Protein AF-A0A967VV88-F1 (afdb_monomer)

Solvent-accessible surface area (backbone atoms only — not comparable to full-atom values): 3799 Å² total; per-residue (Å²): 131,83,77,80,72,83,64,55,62,86,80,40,54,23,73,49,90,92,47,83,51,70,43,53,72,84,51,86,64,60,47,36,76,81,52,42,55,60,50,49,55,59,54,60,75,71,55,82,80,78,78,80,78,78,83,127

Foldseek 3Di:
DDDPDPQQDDFLFQPDPPGRDGDDSPPPDSHDPVVVVVVVVVVVVPDPPPPVPPDD

Mean predicted aligned error: 12.27 Å

Struct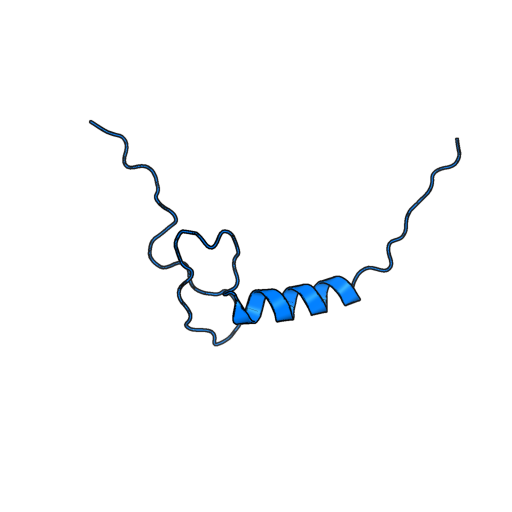ure (mmCIF, N/CA/C/O backbone):
data_AF-A0A967VV88-F1
#
_entry.id   AF-A0A967VV88-F1
#
loop_
_atom_site.group_PDB
_atom_site.id
_atom_site.type_symbol
_atom_site.label_atom_id
_atom_site.label_alt_id
_atom_site.label_comp_id
_atom_site.label_asym_id
_atom_site.label_entity_id
_atom_site.label_seq_id
_atom_site.pdbx_PDB_ins_code
_atom_site.Cartn_x
_atom_site.Cartn_y
_atom_site.Cartn_z
_atom_site.occupancy
_atom_site.B_iso_or_equiv
_atom_site.auth_seq_id
_atom_site.auth_comp_id
_atom_site.auth_asym_id
_atom_site.auth_atom_id
_atom_site.pdbx_PDB_model_num
ATOM 1 N N . MET A 1 1 ? 32.305 6.335 -11.436 1.00 41.16 1 MET A N 1
ATOM 2 C CA . MET A 1 1 ? 31.167 5.386 -11.45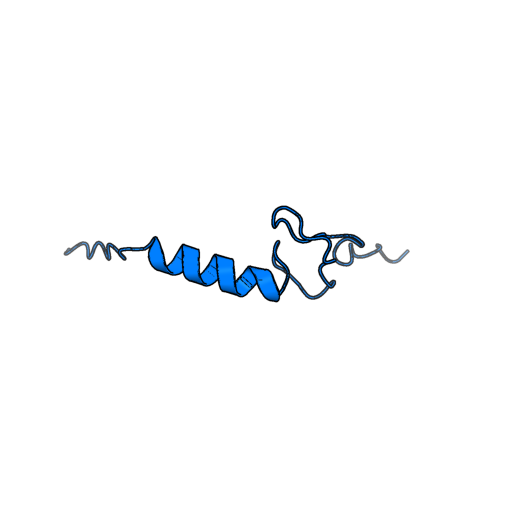8 1.00 41.16 1 MET A CA 1
ATOM 3 C C . MET A 1 1 ? 30.022 5.995 -10.661 1.00 41.16 1 MET A C 1
ATOM 5 O O . MET A 1 1 ? 30.154 6.148 -9.453 1.00 41.16 1 MET A O 1
ATOM 9 N N . ALA A 1 2 ? 28.950 6.438 -11.321 1.00 55.56 2 ALA A N 1
ATOM 10 C CA . ALA A 1 2 ? 27.802 7.030 -10.636 1.00 55.56 2 ALA A CA 1
ATOM 11 C C . ALA A 1 2 ? 27.108 5.955 -9.779 1.00 55.56 2 ALA A C 1
ATOM 13 O O . ALA A 1 2 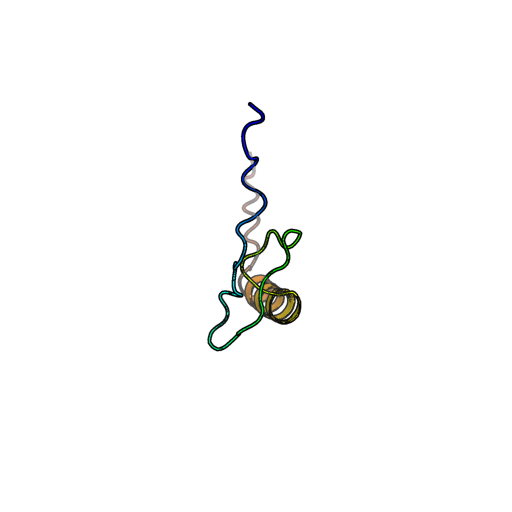? 26.696 4.918 -10.301 1.00 55.56 2 ALA A O 1
ATOM 14 N N . LYS A 1 3 ? 27.017 6.172 -8.459 1.00 60.50 3 LYS A N 1
ATOM 15 C CA . LYS A 1 3 ? 26.242 5.307 -7.558 1.00 60.50 3 LYS A CA 1
ATOM 16 C C . LYS A 1 3 ? 24.809 5.265 -8.087 1.00 60.50 3 LYS A C 1
ATOM 18 O O . LYS A 1 3 ? 24.165 6.309 -8.146 1.00 60.50 3 LYS A O 1
ATOM 23 N N . LYS A 1 4 ? 24.321 4.080 -8.475 1.00 61.03 4 LYS A N 1
ATOM 24 C CA . LYS A 1 4 ? 22.906 3.862 -8.803 1.00 61.03 4 LYS A CA 1
ATOM 25 C C . LYS A 1 4 ? 22.093 4.284 -7.580 1.00 61.03 4 LYS A C 1
ATOM 27 O O . LYS A 1 4 ? 22.044 3.560 -6.586 1.00 61.03 4 LYS A O 1
ATOM 32 N N . LEU A 1 5 ? 21.529 5.489 -7.628 1.00 59.72 5 LEU A N 1
ATOM 33 C CA . LEU A 1 5 ? 20.526 5.939 -6.674 1.00 59.72 5 LEU A CA 1
ATOM 34 C C . LEU A 1 5 ? 19.452 4.852 -6.658 1.00 59.72 5 LEU A C 1
ATOM 36 O O . LEU A 1 5 ? 18.982 4.454 -7.722 1.00 59.72 5 LEU A O 1
ATOM 40 N N . LYS A 1 6 ? 19.121 4.321 -5.474 1.00 55.81 6 LYS A N 1
ATOM 41 C CA . LYS A 1 6 ? 17.981 3.417 -5.287 1.00 55.81 6 LYS A CA 1
ATOM 42 C C . LYS A 1 6 ? 16.717 4.204 -5.637 1.00 55.81 6 LYS A C 1
ATOM 44 O O . LYS A 1 6 ? 16.061 4.758 -4.761 1.00 55.81 6 LYS A O 1
ATOM 49 N N . THR A 1 7 ? 16.421 4.322 -6.925 1.00 56.06 7 THR A N 1
ATOM 50 C CA . THR A 1 7 ? 15.138 4.790 -7.425 1.00 56.06 7 THR A CA 1
ATOM 51 C C . THR A 1 7 ? 14.102 3.857 -6.829 1.00 56.06 7 THR A C 1
ATOM 53 O O . THR A 1 7 ? 14.242 2.641 -6.958 1.00 56.06 7 THR A O 1
ATOM 56 N N . SER A 1 8 ? 13.170 4.450 -6.078 1.00 55.19 8 SER A N 1
ATOM 57 C CA . SER A 1 8 ? 12.009 3.833 -5.430 1.00 55.19 8 SER A CA 1
ATOM 58 C C . SER A 1 8 ? 11.691 2.469 -6.044 1.00 55.19 8 SER A C 1
ATOM 60 O O . SER A 1 8 ? 11.388 2.410 -7.231 1.00 55.19 8 SER A O 1
ATOM 62 N N . ALA A 1 9 ? 11.885 1.398 -5.265 1.00 59.84 9 ALA A N 1
ATOM 63 C CA . ALA A 1 9 ? 11.913 0.016 -5.736 1.00 59.84 9 ALA A CA 1
ATOM 64 C C . ALA A 1 9 ? 10.874 -0.249 -6.839 1.00 59.84 9 ALA A C 1
ATOM 66 O O . ALA A 1 9 ? 9.670 -0.130 -6.594 1.00 59.84 9 ALA A O 1
ATOM 67 N N . ASN A 1 10 ? 11.357 -0.604 -8.036 1.00 59.28 10 ASN A N 1
ATOM 68 C CA . ASN A 1 10 ? 10.522 -1.219 -9.063 1.00 59.28 10 ASN A CA 1
ATOM 69 C C . ASN A 1 10 ? 9.757 -2.367 -8.379 1.00 59.28 10 ASN A C 1
ATOM 71 O O . ASN A 1 10 ? 10.365 -3.130 -7.631 1.00 59.28 10 ASN A O 1
ATOM 75 N N . ASP A 1 11 ? 8.433 -2.413 -8.552 1.00 70.25 11 ASP A N 1
ATOM 76 C CA . ASP A 1 11 ? 7.526 -3.441 -8.009 1.00 70.25 11 ASP A CA 1
ATOM 77 C C . ASP A 1 11 ? 6.969 -3.258 -6.585 1.00 70.25 11 ASP A C 1
ATOM 79 O O . ASP A 1 11 ? 6.445 -4.213 -6.000 1.00 70.25 11 ASP A O 1
ATOM 83 N N . ARG A 1 12 ? 6.957 -2.044 -6.011 1.00 83.06 12 ARG A N 1
ATOM 84 C CA . ARG A 1 12 ? 6.140 -1.820 -4.799 1.00 83.06 12 ARG A CA 1
ATOM 85 C C . ARG A 1 12 ? 4.666 -2.067 -5.121 1.00 83.06 12 ARG A C 1
ATOM 87 O O . ARG A 1 12 ? 4.087 -1.365 -5.937 1.00 83.06 12 ARG A O 1
ATOM 94 N N . LYS A 1 13 ? 4.041 -3.044 -4.465 1.00 89.31 13 LYS A N 1
ATOM 95 C CA . LYS A 1 13 ? 2.605 -3.341 -4.596 1.00 89.31 13 LYS A CA 1
ATOM 96 C C . LYS A 1 13 ? 1.826 -2.715 -3.450 1.00 89.31 13 LYS A C 1
ATOM 98 O O . LYS A 1 13 ? 2.353 -2.536 -2.352 1.00 89.31 13 LYS A O 1
ATOM 103 N N . CYS A 1 14 ? 0.569 -2.380 -3.713 1.00 90.62 14 CYS A N 1
ATOM 104 C CA . CYS A 1 14 ? -0.351 -1.938 -2.677 1.00 90.62 14 CYS A CA 1
ATOM 105 C C . CYS A 1 14 ? -0.488 -3.020 -1.597 1.00 90.62 14 CYS A C 1
ATOM 107 O O . CYS A 1 14 ? -0.813 -4.161 -1.904 1.00 90.62 14 CYS A O 1
ATOM 109 N N . ALA A 1 15 ? -0.297 -2.648 -0.332 1.00 89.12 15 ALA A N 1
ATOM 110 C CA . ALA A 1 15 ? -0.402 -3.556 0.811 1.00 89.12 15 ALA A CA 1
ATOM 111 C C . ALA A 1 15 ? -1.853 -3.952 1.160 1.00 89.12 15 ALA A C 1
ATOM 113 O O . ALA A 1 15 ? -2.088 -4.684 2.117 1.00 89.12 15 ALA A O 1
ATOM 114 N N . PHE A 1 16 ? -2.844 -3.451 0.419 1.00 90.12 16 PHE A 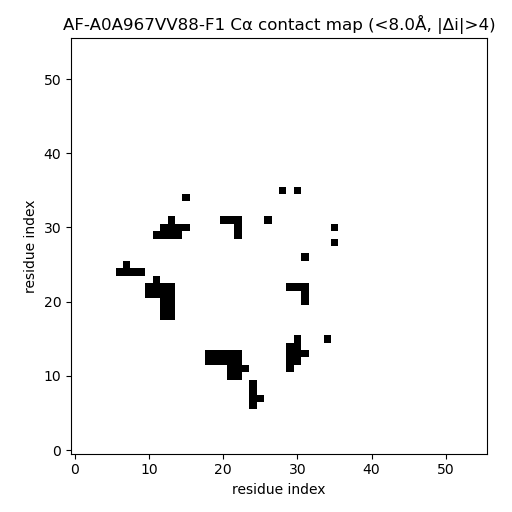N 1
ATOM 115 C CA . PHE A 1 16 ? -4.248 -3.788 0.631 1.00 90.12 16 PHE A CA 1
ATOM 116 C C . PHE A 1 16 ? -4.541 -5.217 0.158 1.00 90.12 16 PHE A C 1
ATOM 118 O O . PHE A 1 16 ? -4.150 -5.596 -0.948 1.00 90.12 16 PHE A O 1
ATOM 125 N N . LEU A 1 17 ? -5.249 -5.997 0.979 1.00 88.38 17 LEU A N 1
ATOM 126 C CA . LEU A 1 17 ? -5.554 -7.401 0.698 1.00 88.38 17 LEU A CA 1
ATOM 127 C C . LEU A 1 17 ? -6.295 -7.545 -0.639 1.00 88.38 17 LEU A C 1
ATOM 129 O O . LEU A 1 17 ? -7.324 -6.916 -0.867 1.00 88.38 17 LEU A O 1
ATOM 133 N N . GLY A 1 18 ? -5.741 -8.358 -1.541 1.00 87.81 18 GLY A N 1
ATOM 134 C CA . GLY A 1 18 ? -6.298 -8.583 -2.878 1.00 87.81 18 GLY A CA 1
ATOM 135 C C . GLY A 1 18 ? -6.019 -7.472 -3.897 1.00 87.81 18 GLY A C 1
ATOM 136 O O . GLY A 1 18 ? -6.367 -7.623 -5.069 1.00 87.81 18 GLY A O 1
ATOM 137 N N . CYS A 1 19 ? -5.357 -6.378 -3.511 1.00 88.50 19 CYS A N 1
ATOM 138 C CA . CYS A 1 19 ? -5.013 -5.321 -4.451 1.00 88.50 19 CYS A CA 1
ATOM 139 C C . CYS A 1 19 ? -3.751 -5.677 -5.247 1.00 88.50 19 CYS A C 1
ATOM 141 O O . CYS A 1 19 ? -2.678 -5.888 -4.691 1.00 88.50 19 CYS A O 1
ATOM 143 N N . LYS A 1 20 ? -3.871 -5.683 -6.577 1.00 89.06 20 LYS A N 1
ATOM 144 C CA . LYS A 1 20 ? -2.759 -5.947 -7.506 1.00 89.06 20 LYS A CA 1
ATOM 145 C C . LYS A 1 20 ? -2.148 -4.668 -8.097 1.00 89.06 20 LYS A C 1
ATOM 147 O O . LYS A 1 20 ? -1.333 -4.748 -9.007 1.00 89.06 20 LYS A O 1
ATOM 152 N N . GLN A 1 21 ? -2.543 -3.496 -7.591 1.00 89.00 21 GLN A N 1
ATOM 153 C CA . GLN A 1 21 ? -2.035 -2.203 -8.059 1.00 89.00 21 GLN A CA 1
ATOM 154 C C . GLN A 1 21 ? -0.552 -2.046 -7.711 1.00 89.00 21 GLN A C 1
ATOM 156 O O . GLN A 1 21 ? -0.157 -2.211 -6.551 1.00 89.00 21 GLN A O 1
ATOM 161 N N . ILE A 1 22 ? 0.243 -1.673 -8.713 1.00 88.50 22 ILE A N 1
ATOM 162 C CA . ILE A 1 22 ? 1.646 -1.299 -8.545 1.00 88.50 22 ILE A CA 1
ATOM 163 C C . ILE A 1 22 ? 1.698 0.179 -8.152 1.00 88.50 22 ILE A C 1
ATOM 165 O O . ILE A 1 22 ? 1.012 1.030 -8.718 1.00 88.50 22 ILE A O 1
ATOM 169 N N . LEU A 1 23 ? 2.485 0.481 -7.131 1.00 86.56 23 LEU A N 1
ATOM 170 C CA . LEU A 1 23 ? 2.710 1.825 -6.639 1.00 86.56 23 LEU A CA 1
ATOM 171 C C . LEU A 1 23 ? 3.748 2.495 -7.536 1.00 86.56 23 LEU A C 1
ATOM 173 O O . LEU A 1 23 ? 4.845 1.978 -7.735 1.00 86.56 23 LEU A O 1
ATOM 177 N N . SER A 1 24 ? 3.384 3.659 -8.067 1.00 82.25 24 SER A N 1
ATOM 178 C CA . SER A 1 24 ? 4.313 4.501 -8.816 1.00 82.25 24 SER A CA 1
ATOM 179 C C . SER A 1 24 ? 5.507 4.907 -7.947 1.00 82.25 24 SER A C 1
ATOM 181 O O . SER A 1 24 ? 5.396 4.990 -6.723 1.00 82.25 24 SER A O 1
ATOM 183 N N . ILE A 1 25 ? 6.632 5.239 -8.579 1.00 81.38 25 ILE A N 1
ATOM 184 C CA . ILE A 1 25 ? 7.849 5.713 -7.907 1.00 81.38 25 ILE A CA 1
ATOM 185 C C . ILE A 1 25 ? 7.618 6.971 -7.052 1.00 81.38 25 ILE A C 1
ATOM 187 O O . ILE A 1 25 ? 8.311 7.162 -6.054 1.00 81.38 25 ILE A O 1
ATOM 191 N N . TYR A 1 26 ? 6.620 7.785 -7.414 1.00 81.06 26 TYR A N 1
ATOM 192 C CA . TYR A 1 26 ? 6.197 8.989 -6.687 1.00 81.06 26 TYR A CA 1
ATOM 193 C C . TYR A 1 26 ? 5.232 8.689 -5.533 1.00 81.06 26 TYR A C 1
ATOM 195 O O . TYR A 1 26 ? 4.910 9.567 -4.734 1.00 81.06 26 TYR A O 1
ATOM 203 N N . ASN A 1 27 ? 4.730 7.456 -5.434 1.00 80.38 27 ASN A N 1
ATOM 204 C CA . ASN A 1 27 ? 3.907 7.054 -4.311 1.00 80.38 27 ASN A CA 1
ATOM 205 C C . ASN A 1 27 ? 4.810 6.675 -3.134 1.00 80.38 27 ASN A C 1
ATOM 207 O O . ASN A 1 27 ? 5.385 5.588 -3.067 1.00 80.38 27 ASN A O 1
ATOM 211 N N . HIS A 1 28 ? 4.910 7.590 -2.176 1.00 81.19 28 HIS A N 1
ATOM 212 C CA . HIS A 1 28 ? 5.653 7.363 -0.940 1.00 81.19 28 HIS A CA 1
ATOM 213 C C . HIS A 1 28 ? 4.890 6.485 0.069 1.00 81.19 28 HIS A C 1
ATOM 215 O O . HIS A 1 28 ? 5.483 6.003 1.033 1.00 81.19 28 HIS A O 1
ATOM 221 N N . GLY A 1 29 ? 3.595 6.240 -0.155 1.00 83.88 29 GLY A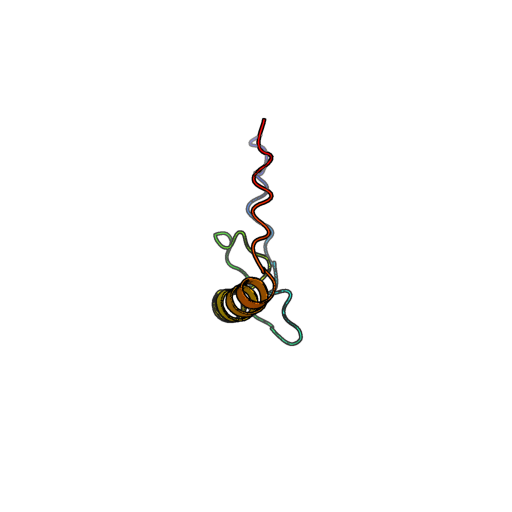 N 1
ATOM 222 C CA . GLY A 1 29 ? 2.752 5.394 0.684 1.00 83.88 29 GLY A CA 1
ATOM 223 C C . GLY A 1 29 ? 2.934 3.892 0.440 1.00 83.88 29 GLY A C 1
ATOM 224 O O . GLY A 1 29 ? 3.632 3.453 -0.471 1.00 83.88 29 GLY A O 1
ATOM 225 N N . ILE A 1 30 ? 2.279 3.090 1.283 1.00 87.88 30 ILE A N 1
ATOM 226 C CA . ILE A 1 30 ? 2.173 1.624 1.132 1.00 87.88 30 ILE A CA 1
ATOM 227 C C . ILE A 1 30 ? 0.870 1.194 0.439 1.00 87.88 30 ILE A C 1
ATOM 229 O O . ILE A 1 30 ? 0.703 0.030 0.086 1.00 87.88 30 ILE A O 1
ATOM 233 N N . TYR A 1 31 ? -0.054 2.133 0.244 1.00 90.75 31 TYR A N 1
ATOM 234 C CA . TYR A 1 31 ? -1.344 1.919 -0.401 1.00 90.75 31 TYR A CA 1
ATOM 235 C C . TYR A 1 31 ? -1.404 2.699 -1.717 1.00 90.75 31 TYR A C 1
ATOM 237 O O . TYR A 1 31 ? -0.789 3.761 -1.851 1.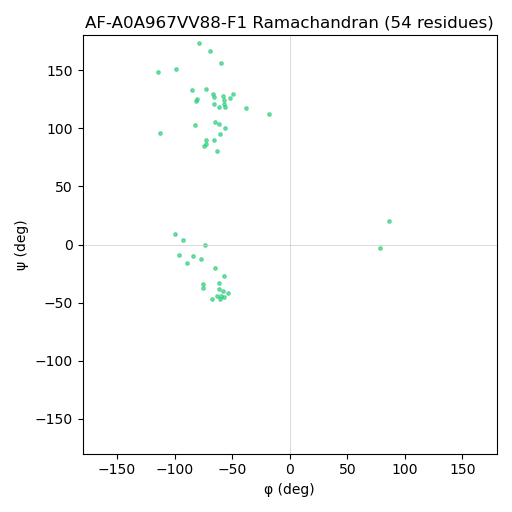00 90.75 31 TYR A O 1
ATOM 245 N N . CYS A 1 32 ? -2.139 2.180 -2.701 1.00 89.88 32 CYS A N 1
ATOM 246 C CA . CYS A 1 32 ? -2.449 2.932 -3.917 1.00 89.88 32 CYS A CA 1
ATOM 247 C C . CYS A 1 32 ? -3.411 4.086 -3.600 1.00 89.88 32 CYS A C 1
ATOM 249 O O . CYS A 1 32 ? -4.005 4.109 -2.525 1.00 89.88 32 CYS A O 1
ATOM 251 N N . HIS A 1 33 ? -3.584 5.029 -4.530 1.00 86.25 33 HIS A N 1
ATOM 252 C CA . HIS A 1 33 ? -4.467 6.182 -4.318 1.00 86.25 33 HIS A CA 1
ATOM 253 C C . HIS A 1 33 ? -5.886 5.751 -3.900 1.00 86.25 33 HIS A C 1
ATOM 255 O O . HIS A 1 33 ? -6.397 6.259 -2.916 1.00 86.25 33 HIS A O 1
ATOM 261 N N . VAL A 1 34 ? -6.440 4.706 -4.530 1.00 87.00 34 VAL A N 1
ATOM 262 C CA . VAL A 1 34 ? -7.770 4.153 -4.210 1.00 87.00 34 VAL A CA 1
ATOM 263 C C . VAL A 1 34 ? -7.897 3.725 -2.743 1.00 87.00 34 VAL A C 1
ATOM 265 O O . VAL A 1 34 ? -8.883 4.025 -2.079 1.00 87.00 34 VAL A O 1
ATOM 268 N N . HIS A 1 35 ? -6.892 3.022 -2.215 1.00 90.06 35 HIS A N 1
ATOM 269 C CA . HIS A 1 35 ? -6.924 2.504 -0.843 1.00 90.06 35 HIS A CA 1
ATOM 270 C C . HIS A 1 35 ? -6.361 3.493 0.183 1.00 90.06 35 HIS A C 1
ATOM 272 O O . HIS A 1 35 ? -6.588 3.331 1.382 1.00 90.06 35 HIS A O 1
ATOM 278 N N . ARG A 1 36 ? -5.626 4.519 -0.260 1.00 85.31 36 ARG A N 1
ATOM 279 C CA . ARG A 1 36 ? -5.088 5.566 0.611 1.00 85.31 36 ARG A CA 1
ATOM 280 C C . ARG A 1 36 ? -6.221 6.309 1.309 1.00 85.31 36 ARG A C 1
ATOM 282 O O . ARG A 1 36 ? -6.149 6.476 2.526 1.00 85.31 36 ARG A O 1
ATOM 289 N N . ASP A 1 37 ? -7.250 6.701 0.566 1.00 82.19 37 ASP A N 1
ATOM 290 C CA . ASP A 1 37 ? -8.396 7.429 1.113 1.00 82.19 37 ASP A CA 1
ATOM 291 C C . ASP A 1 37 ? -9.214 6.550 2.066 1.00 82.19 37 ASP A C 1
ATOM 293 O O . ASP A 1 37 ? -9.421 6.930 3.217 1.00 82.19 37 ASP A O 1
ATOM 297 N N . GLN A 1 38 ? -9.521 5.307 1.677 1.00 80.94 38 GLN A N 1
ATOM 298 C CA . GLN A 1 38 ? -10.253 4.362 2.534 1.00 80.94 38 GLN A CA 1
ATOM 299 C C . GLN A 1 38 ? -9.561 4.090 3.879 1.00 80.94 38 GLN A C 1
ATOM 301 O O . GLN A 1 38 ? -10.213 3.969 4.920 1.00 80.94 38 GLN A O 1
ATOM 306 N N . ILE A 1 39 ? -8.229 3.965 3.885 1.00 79.56 39 ILE A N 1
ATOM 307 C CA . ILE A 1 39 ? -7.469 3.781 5.127 1.00 79.56 39 ILE A CA 1
ATOM 308 C C . ILE A 1 39 ? -7.373 5.094 5.908 1.00 79.56 39 ILE A C 1
ATOM 310 O O . ILE A 1 39 ? -7.463 5.066 7.136 1.00 79.56 39 ILE A O 1
ATOM 314 N N . SER A 1 40 ? -7.223 6.237 5.231 1.00 73.56 40 SER A N 1
ATOM 315 C CA . SER A 1 40 ? -7.195 7.550 5.883 1.00 73.56 40 SER A CA 1
ATOM 316 C C . SER A 1 40 ? -8.490 7.822 6.650 1.00 73.56 40 SER A C 1
ATOM 318 O O . SER A 1 40 ? -8.435 8.226 7.812 1.00 73.56 40 SER A O 1
ATOM 320 N N . GLU A 1 41 ? -9.645 7.519 6.060 1.00 69.31 41 GLU A N 1
ATOM 321 C CA . GLU A 1 41 ? -10.947 7.661 6.719 1.00 69.31 41 GLU A CA 1
ATOM 322 C C . GLU A 1 41 ? -11.080 6.737 7.935 1.00 69.31 41 GLU A C 1
ATOM 324 O O . GLU A 1 41 ? -11.446 7.185 9.025 1.00 69.31 41 GLU A O 1
ATOM 329 N N . LYS A 1 42 ? -10.670 5.467 7.807 1.00 65.44 42 LYS A N 1
ATOM 330 C CA . LYS A 1 42 ? -10.643 4.523 8.939 1.00 65.44 42 LYS A CA 1
ATOM 331 C C . LYS A 1 42 ? -9.709 4.964 10.069 1.00 65.44 42 LYS A C 1
ATOM 333 O O . LYS A 1 42 ? -9.989 4.6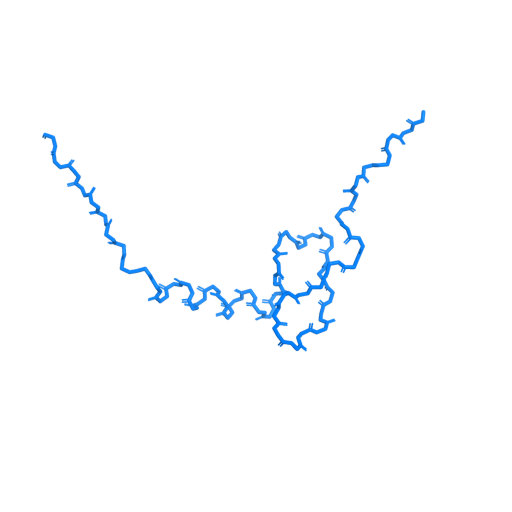88 11.234 1.00 65.44 42 LYS A O 1
ATOM 338 N N . GLN A 1 43 ? -8.599 5.632 9.754 1.00 63.44 43 GLN A N 1
ATOM 339 C CA . GLN A 1 43 ? -7.679 6.164 10.763 1.00 63.44 43 GLN A CA 1
ATOM 340 C C . GLN A 1 43 ? -8.215 7.428 11.442 1.00 63.44 43 GLN A C 1
ATOM 342 O O . GLN A 1 43 ? -7.990 7.598 12.641 1.00 63.44 43 GLN A O 1
ATOM 347 N N . LYS A 1 44 ? -8.957 8.284 10.726 1.00 60.97 44 LYS A N 1
ATOM 348 C CA . LYS A 1 44 ? -9.620 9.463 11.313 1.00 60.97 44 LYS A CA 1
ATOM 349 C C . LYS A 1 44 ? -10.647 9.067 12.375 1.00 60.97 44 LYS A C 1
ATOM 351 O O . LYS A 1 44 ? -10.696 9.695 13.426 1.00 60.97 44 LYS A O 1
ATOM 356 N N . LEU A 1 45 ? -11.379 7.975 12.153 1.00 59.84 45 LEU A N 1
ATOM 357 C CA . LEU A 1 45 ? -12.345 7.441 13.123 1.00 59.84 45 LEU A CA 1
ATOM 358 C C . LEU A 1 45 ? -11.700 6.928 14.427 1.00 59.84 45 LEU A C 1
ATOM 360 O O . LEU A 1 45 ? -12.382 6.828 15.441 1.00 59.84 45 LEU A O 1
ATOM 364 N N . LYS A 1 46 ? -10.394 6.615 14.436 1.00 56.78 46 LYS A N 1
ATOM 365 C CA . LYS A 1 46 ? -9.696 6.046 15.606 1.00 56.78 46 LYS A CA 1
ATOM 366 C C . LYS A 1 46 ? -9.034 7.066 16.537 1.00 56.78 46 LYS A C 1
ATOM 368 O O . LYS A 1 46 ? -8.390 6.652 17.498 1.00 56.78 46 LYS A O 1
ATOM 373 N N . LYS A 1 47 ? -9.172 8.373 16.302 1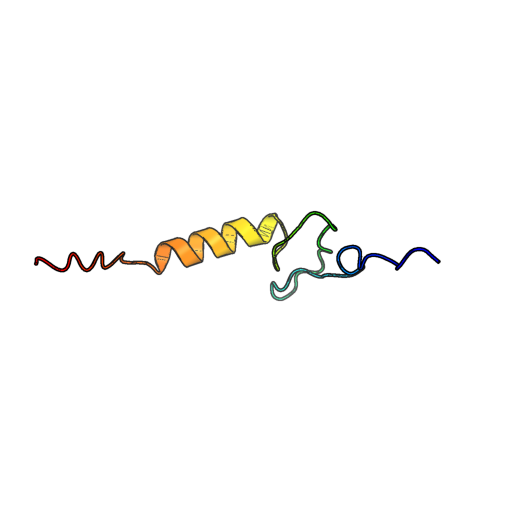.00 56.53 47 LYS A N 1
ATOM 374 C CA . LYS A 1 47 ? -8.637 9.387 17.224 1.00 56.53 47 LYS A CA 1
ATOM 375 C C . LYS A 1 47 ? -9.757 10.167 17.913 1.00 56.53 47 LYS A C 1
ATOM 377 O O . LYS A 1 47 ? -10.152 11.209 17.395 1.00 56.53 47 LYS A O 1
ATOM 382 N N . PRO A 1 48 ? -10.176 9.798 19.137 1.00 56.34 48 PRO A N 1
ATOM 383 C CA . PRO A 1 48 ? -10.428 10.840 20.115 1.00 56.34 48 PRO A CA 1
ATOM 384 C C . PRO A 1 48 ? -9.070 11.495 20.396 1.00 56.34 48 PRO A C 1
ATOM 386 O O . PRO A 1 48 ? -8.177 10.896 20.996 1.00 56.34 48 PRO A O 1
ATOM 389 N N . TYR A 1 49 ? -8.861 12.700 19.870 1.00 59.59 49 TYR A N 1
ATOM 390 C CA . TYR A 1 49 ? -7.729 13.535 20.259 1.00 59.59 49 TYR A CA 1
ATOM 391 C C . TYR A 1 49 ? -7.843 13.812 21.768 1.00 59.59 49 TYR A C 1
ATOM 393 O O . TYR A 1 49 ? -8.524 14.746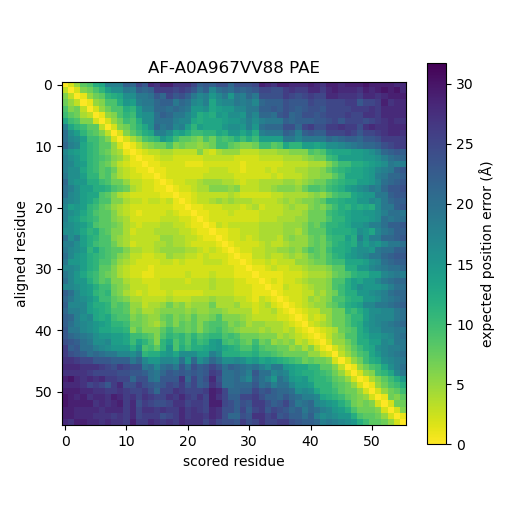 22.177 1.00 59.59 49 TYR A O 1
ATOM 401 N N . HIS A 1 50 ? -7.170 13.027 22.612 1.00 58.97 50 HIS A N 1
ATOM 402 C CA . HIS A 1 50 ? -6.872 13.458 23.976 1.00 58.97 50 HIS A CA 1
ATOM 403 C C . HIS A 1 50 ? -5.744 14.487 23.890 1.00 58.97 50 HIS A C 1
ATOM 405 O O . HIS A 1 50 ? -4.562 14.165 23.997 1.00 58.97 50 HIS A O 1
ATOM 411 N N . HIS A 1 51 ? -6.118 15.743 23.648 1.00 57.75 51 HIS A N 1
ATOM 412 C CA . HIS A 1 51 ? -5.249 16.881 23.909 1.00 57.75 51 HIS A CA 1
ATOM 413 C C . HIS A 1 51 ? -5.056 16.945 25.433 1.00 57.75 51 HIS A C 1
ATOM 415 O O . HIS A 1 51 ? -5.861 17.538 26.149 1.00 57.75 51 HIS A O 1
ATOM 421 N N . PHE A 1 52 ? -4.037 16.261 25.960 1.00 57.75 52 PHE A N 1
ATOM 422 C CA . PHE A 1 52 ? -3.659 16.381 27.366 1.00 57.75 52 PHE A CA 1
ATOM 423 C C . PHE A 1 52 ? -2.985 17.746 27.537 1.00 57.75 52 PHE A C 1
ATOM 425 O O . PHE A 1 52 ? -1.776 17.896 27.366 1.00 57.75 52 PHE A O 1
ATOM 432 N N . VAL A 1 53 ? -3.794 18.779 27.777 1.00 57.50 53 VAL A N 1
ATOM 433 C CA . VAL A 1 53 ? -3.305 20.108 28.150 1.00 57.50 53 VAL A CA 1
ATOM 434 C C . VAL A 1 53 ? -2.812 19.999 29.589 1.00 57.50 53 VAL A C 1
ATOM 436 O O . VAL A 1 53 ? -3.579 20.152 30.538 1.00 57.50 53 VAL A O 1
ATOM 439 N N . GLY A 1 54 ? -1.531 19.673 29.753 1.00 58.25 54 GLY A N 1
ATOM 440 C CA . GLY A 1 54 ? -0.849 19.811 31.032 1.00 58.25 54 GLY A CA 1
ATOM 441 C C . GLY A 1 54 ? -0.850 21.284 31.433 1.00 58.25 54 GLY A C 1
ATOM 442 O O . GLY A 1 54 ? -0.105 22.076 30.861 1.00 58.25 54 GLY A O 1
ATOM 443 N N . LYS A 1 55 ? -1.719 21.656 32.379 1.00 56.16 55 LYS A N 1
ATOM 444 C CA . LYS A 1 55 ? -1.624 22.935 33.090 1.00 56.16 55 LYS A CA 1
ATOM 445 C C . LYS A 1 55 ? -0.347 22.907 33.933 1.00 56.16 55 LYS A C 1
ATOM 447 O O . LYS A 1 55 ? -0.142 21.952 34.680 1.00 56.16 55 LYS A O 1
ATOM 452 N N . LYS A 1 56 ? 0.493 23.926 33.772 1.00 64.25 56 LYS A N 1
ATOM 453 C CA . LYS A 1 56 ? 1.631 24.220 34.644 1.00 64.25 56 LYS A CA 1
ATOM 454 C C . LYS A 1 56 ? 1.246 25.348 35.588 1.00 64.25 56 LYS A C 1
ATOM 456 O O . LYS A 1 56 ? 0.452 26.206 35.138 1.00 64.25 56 LYS A O 1
#

Nearest PDB structures (foldseek):
  4v8o-assembly1_AN  TM=6.187E-01  e=2.654E+00  Thermus thermophilus HB8

Sequence (56 aa):
MAKKLKTSANDRKCAFLGCKQILSIYNHGIYCHVHRDQISEKQKLKKPYHHFVGKK

Radius of gyration: 17.76 Å; Cα contacts (8 Å, |Δi|>4): 38; chains: 1; bounding box: 44×33×46 Å

pLDDT: mean 72.8, std 14.12, range [41.16, 90.75]

Secondary structure (DSSP, 8-state):
-------S-TTPBP-STT--PBPPTT--SSS-HHHHHHHHHHHHTT----------